Protein AF-A0A925ZXI9-F1 (afdb_monomer)

Structure (mmCIF, N/CA/C/O backbone):
data_AF-A0A925ZXI9-F1
#
_entry.id   AF-A0A925ZXI9-F1
#
loop_
_atom_site.group_PDB
_atom_site.id
_atom_site.type_symbol
_atom_site.label_atom_id
_atom_site.label_alt_id
_atom_site.label_comp_id
_atom_site.label_asym_id
_atom_site.label_entity_id
_atom_site.label_seq_id
_atom_site.pdbx_PDB_ins_code
_atom_site.Cartn_x
_atom_site.Cartn_y
_atom_site.Cartn_z
_atom_site.occupancy
_atom_site.B_iso_or_equiv
_atom_site.auth_seq_id
_atom_site.auth_comp_id
_atom_site.auth_asym_id
_atom_site.auth_atom_id
_atom_site.pdbx_PDB_model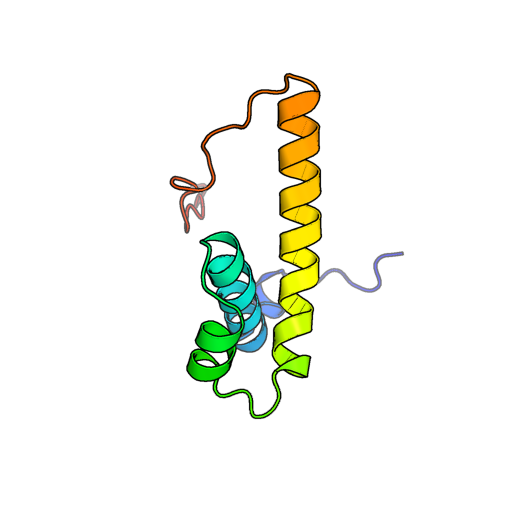_num
ATOM 1 N N . MET A 1 1 ? 12.825 16.135 11.310 1.00 46.22 1 MET A N 1
ATOM 2 C CA . MET A 1 1 ? 13.947 16.372 10.372 1.00 46.22 1 MET A CA 1
ATOM 3 C C . MET A 1 1 ? 13.515 15.928 8.978 1.00 46.22 1 MET A C 1
ATOM 5 O O . MET A 1 1 ? 13.447 14.729 8.735 1.00 46.22 1 MET A O 1
ATOM 9 N N . VAL A 1 2 ? 13.157 16.865 8.095 1.00 72.44 2 VAL A N 1
ATOM 10 C CA . VAL A 1 2 ? 12.865 16.577 6.677 1.00 72.44 2 VAL A CA 1
ATOM 11 C C . VAL A 1 2 ? 14.178 16.708 5.912 1.00 72.44 2 VAL A C 1
ATOM 13 O O . VAL A 1 2 ? 14.817 17.751 5.990 1.00 72.44 2 VAL A O 1
ATOM 16 N N . LYS A 1 3 ? 14.615 15.630 5.251 1.00 73.00 3 LYS A N 1
ATOM 17 C CA . LYS A 1 3 ? 15.956 15.550 4.649 1.00 73.00 3 LYS A CA 1
ATOM 18 C C . LYS A 1 3 ? 16.092 16.371 3.359 1.00 73.00 3 LYS A C 1
ATOM 20 O O . LYS A 1 3 ? 17.194 16.814 3.074 1.00 73.00 3 LYS A O 1
ATOM 25 N N . GLN A 1 4 ? 14.996 16.603 2.627 1.00 80.31 4 GLN A N 1
ATOM 26 C CA . GLN A 1 4 ? 14.931 17.473 1.445 1.00 80.31 4 GLN A CA 1
ATOM 27 C C . GLN A 1 4 ? 13.463 17.684 1.038 1.00 80.31 4 GLN A C 1
ATOM 29 O O . GLN A 1 4 ? 12.679 16.736 1.105 1.00 80.31 4 GLN A O 1
ATOM 34 N N . GLN A 1 5 ? 13.078 18.896 0.628 1.00 78.88 5 GLN A N 1
ATOM 35 C CA . GLN A 1 5 ? 11.775 19.142 0.000 1.00 78.88 5 GLN A CA 1
ATOM 36 C C . GLN A 1 5 ? 11.920 18.994 -1.515 1.00 78.88 5 GLN A C 1
ATOM 38 O O . GLN A 1 5 ? 12.677 19.731 -2.140 1.00 78.88 5 GLN A O 1
ATOM 43 N N . VAL A 1 6 ? 11.210 18.020 -2.081 1.00 84.50 6 VAL A N 1
ATOM 44 C CA . VAL A 1 6 ? 11.118 17.769 -3.525 1.00 84.50 6 VAL A CA 1
ATOM 45 C C . VAL A 1 6 ? 9.659 17.878 -3.958 1.00 84.50 6 VAL A C 1
ATOM 47 O O . VAL A 1 6 ? 8.761 17.560 -3.164 1.00 84.50 6 VAL A O 1
ATOM 50 N N . PRO A 1 7 ? 9.383 18.339 -5.185 1.00 87.12 7 PRO A N 1
ATOM 51 C CA . PRO A 1 7 ? 8.016 18.426 -5.662 1.00 87.12 7 PRO A CA 1
ATOM 52 C C . PRO A 1 7 ? 7.402 17.022 -5.799 1.00 87.12 7 PRO A C 1
ATOM 54 O O . PRO A 1 7 ? 8.030 16.075 -6.269 1.00 87.12 7 PRO A O 1
ATOM 57 N N . LYS A 1 8 ? 6.142 16.877 -5.369 1.00 80.56 8 LYS A N 1
ATOM 58 C CA . LYS A 1 8 ? 5.471 15.573 -5.192 1.00 80.56 8 LYS A CA 1
ATOM 59 C C . LYS A 1 8 ? 5.487 14.695 -6.447 1.00 80.56 8 LYS A C 1
ATOM 61 O O . LYS A 1 8 ? 5.598 13.478 -6.322 1.00 80.56 8 LYS A O 1
ATOM 66 N N . TYR A 1 9 ? 5.366 15.297 -7.630 1.00 85.88 9 TYR A N 1
ATOM 67 C CA . TYR A 1 9 ? 5.295 14.571 -8.900 1.00 85.88 9 TYR A CA 1
ATOM 68 C C . TYR A 1 9 ? 6.569 13.770 -9.205 1.00 85.88 9 TYR A C 1
ATOM 70 O O . TYR A 1 9 ? 6.477 12.744 -9.868 1.00 85.88 9 TYR A O 1
ATOM 78 N N . GLU A 1 10 ? 7.728 14.159 -8.667 1.00 84.69 10 GLU A N 1
ATOM 79 C CA . GLU A 1 10 ? 8.985 13.418 -8.858 1.00 84.69 10 GLU A CA 1
ATOM 80 C C . GLU A 1 10 ? 9.002 12.077 -8.109 1.00 84.69 10 GLU A C 1
ATOM 82 O O . GLU A 1 10 ? 9.709 11.153 -8.498 1.00 84.69 10 GLU A O 1
ATOM 87 N N . MET A 1 11 ? 8.193 11.936 -7.053 1.00 83.31 11 MET A N 1
ATOM 88 C CA . MET A 1 11 ? 8.083 10.697 -6.271 1.00 83.31 11 MET A CA 1
ATOM 89 C C . MET A 1 11 ? 6.993 9.745 -6.791 1.00 83.31 11 MET A C 1
ATOM 91 O O . MET A 1 11 ? 6.889 8.598 -6.340 1.00 83.31 11 MET A O 1
ATOM 95 N N . VAL A 1 12 ? 6.147 10.201 -7.718 1.00 88.50 12 VAL A N 1
ATOM 96 C CA . VAL A 1 12 ? 5.073 9.385 -8.293 1.00 88.50 12 VAL A CA 1
ATOM 97 C C . VAL A 1 12 ? 5.649 8.560 -9.437 1.00 88.50 12 VAL A C 1
ATOM 99 O O . VAL A 1 12 ? 5.877 9.050 -10.536 1.00 88.50 12 VAL A O 1
ATOM 102 N N . THR A 1 13 ? 5.874 7.275 -9.172 1.00 91.88 13 THR A N 1
ATOM 103 C CA . THR A 1 13 ? 6.395 6.320 -10.156 1.00 91.88 13 THR A CA 1
ATOM 104 C C . THR A 1 13 ? 5.366 5.232 -10.462 1.00 91.88 13 THR A C 1
ATOM 106 O O . THR A 1 13 ? 4.368 5.075 -9.752 1.00 91.88 13 THR A O 1
ATOM 109 N N . MET A 1 14 ? 5.635 4.402 -11.476 1.00 92.88 14 MET A N 1
ATOM 110 C CA . MET A 1 14 ? 4.820 3.211 -11.768 1.00 92.88 14 MET A CA 1
ATOM 111 C C . MET A 1 14 ? 4.737 2.253 -10.574 1.00 92.88 14 MET A C 1
ATOM 113 O O . MET A 1 14 ? 3.720 1.594 -10.360 1.00 92.88 14 MET A O 1
ATOM 117 N N . HIS A 1 15 ? 5.786 2.207 -9.749 1.00 90.00 15 HIS A N 1
ATOM 118 C CA . HIS A 1 15 ? 5.777 1.423 -8.522 1.00 90.00 15 HIS A CA 1
ATOM 119 C C . HIS A 1 15 ? 4.767 1.983 -7.510 1.00 90.00 15 HIS A C 1
ATOM 121 O O . HIS A 1 15 ? 3.988 1.220 -6.944 1.00 90.00 15 HIS A O 1
ATOM 127 N N . THR A 1 16 ? 4.702 3.309 -7.351 1.00 89.81 16 THR A N 1
ATOM 128 C CA . THR A 1 16 ? 3.710 3.999 -6.507 1.00 89.81 16 THR A CA 1
ATOM 129 C C . THR A 1 16 ? 2.279 3.707 -6.969 1.00 89.81 16 THR A C 1
ATOM 131 O O . THR A 1 16 ? 1.409 3.400 -6.151 1.00 89.81 16 THR A O 1
ATOM 134 N N . ALA A 1 17 ? 2.033 3.729 -8.282 1.00 90.69 17 ALA A N 1
ATOM 135 C CA . ALA A 1 17 ? 0.734 3.371 -8.854 1.00 90.69 17 ALA A CA 1
ATOM 136 C C . ALA A 1 17 ? 0.367 1.903 -8.570 1.00 90.69 17 ALA A C 1
ATOM 138 O O . ALA A 1 17 ? -0.757 1.611 -8.165 1.00 90.69 17 ALA A O 1
ATOM 139 N N . ARG A 1 18 ? 1.330 0.980 -8.696 1.00 91.31 18 ARG A N 1
ATOM 140 C CA . ARG A 1 18 ? 1.142 -0.445 -8.383 1.00 91.31 18 ARG A CA 1
ATOM 141 C C . ARG A 1 18 ? 0.793 -0.683 -6.912 1.00 91.31 18 ARG A C 1
ATOM 143 O O . ARG A 1 18 ? -0.117 -1.459 -6.629 1.00 91.31 18 ARG A O 1
ATOM 150 N N . HIS A 1 19 ? 1.475 0.001 -5.992 1.00 91.19 19 HIS A N 1
ATOM 151 C CA . HIS A 1 19 ? 1.153 -0.021 -4.558 1.00 91.19 19 HIS A CA 1
ATOM 152 C C . HIS A 1 19 ? -0.257 0.503 -4.292 1.00 91.19 19 HIS A C 1
ATOM 154 O O . HIS A 1 19 ? -1.025 -0.112 -3.559 1.00 91.19 19 HIS A O 1
ATOM 160 N N . THR A 1 20 ? -0.620 1.606 -4.948 1.00 91.00 20 THR A N 1
ATOM 161 C CA . THR A 1 20 ? -1.951 2.213 -4.823 1.00 91.00 20 THR A CA 1
ATOM 162 C C . THR A 1 20 ? -3.038 1.249 -5.297 1.00 91.00 20 THR A C 1
ATOM 164 O O . THR A 1 20 ? -4.030 1.048 -4.601 1.00 91.00 20 THR A O 1
ATOM 167 N N . PHE A 1 21 ? -2.837 0.591 -6.442 1.00 92.69 21 PHE A N 1
ATOM 168 C CA . PHE A 1 21 ? -3.757 -0.421 -6.961 1.00 92.69 21 PHE A CA 1
ATOM 169 C C . PHE A 1 21 ? -3.946 -1.594 -5.989 1.00 92.69 21 PHE A C 1
ATOM 171 O O . PHE A 1 21 ? -5.081 -2.008 -5.750 1.00 92.69 21 PHE A O 1
ATOM 178 N N . ALA A 1 22 ? -2.857 -2.105 -5.407 1.00 91.56 22 ALA A N 1
ATOM 179 C CA . ALA A 1 22 ? -2.901 -3.224 -4.472 1.00 91.56 22 ALA A CA 1
ATOM 180 C C . ALA A 1 22 ? -3.732 -2.894 -3.225 1.00 91.56 22 ALA A C 1
ATOM 182 O O . ALA A 1 22 ? -4.703 -3.590 -2.925 1.00 91.56 22 ALA A O 1
ATOM 183 N N . THR A 1 23 ? -3.410 -1.788 -2.550 1.00 90.31 23 THR A N 1
ATOM 184 C CA . THR A 1 23 ? -4.111 -1.355 -1.334 1.00 90.31 23 THR A CA 1
ATOM 185 C C . THR A 1 23 ? -5.581 -1.052 -1.614 1.00 90.31 23 THR A C 1
ATOM 187 O O . THR A 1 23 ? -6.458 -1.536 -0.902 1.00 90.31 23 THR A O 1
ATOM 190 N N . GLN A 1 24 ? -5.877 -0.323 -2.695 1.00 90.44 24 GLN A N 1
ATOM 191 C CA . GLN A 1 24 ? -7.254 0.022 -3.058 1.00 90.44 24 GLN A CA 1
ATOM 192 C C . GLN A 1 24 ? -8.095 -1.203 -3.438 1.00 90.44 24 GLN A C 1
ATOM 194 O O . GLN A 1 24 ? -9.295 -1.223 -3.175 1.00 90.44 24 GLN A O 1
ATOM 199 N N . SER A 1 25 ? -7.495 -2.221 -4.059 1.00 90.75 25 SER A N 1
ATOM 200 C CA . SER A 1 25 ? -8.204 -3.458 -4.403 1.00 90.75 25 SER A CA 1
ATOM 201 C C . SER A 1 25 ? -8.581 -4.248 -3.152 1.00 90.75 25 SER A C 1
ATOM 203 O O . SER A 1 25 ? -9.715 -4.713 -3.047 1.00 90.75 25 SER A O 1
ATOM 205 N N . LEU A 1 26 ? -7.674 -4.345 -2.175 1.00 89.25 26 LEU A N 1
ATOM 206 C CA . LEU A 1 26 ? -7.964 -5.003 -0.899 1.00 89.25 26 LEU A CA 1
ATOM 207 C C . LEU A 1 26 ? -9.005 -4.237 -0.075 1.00 89.25 26 LEU A C 1
ATOM 209 O O . LEU A 1 26 ? -9.910 -4.856 0.477 1.00 89.25 26 LEU A O 1
ATOM 213 N N . LEU A 1 27 ? -8.932 -2.901 -0.039 1.00 85.44 27 LEU A N 1
ATOM 214 C CA . LEU A 1 27 ? -9.935 -2.065 0.637 1.00 85.44 27 LEU A CA 1
ATOM 215 C C . LEU A 1 27 ? -11.336 -2.230 0.035 1.00 85.44 27 LEU A C 1
ATOM 217 O O . LEU A 1 27 ? -12.329 -2.147 0.749 1.00 85.44 27 LEU A O 1
ATOM 221 N N . ARG A 1 28 ? -11.421 -2.515 -1.270 1.00 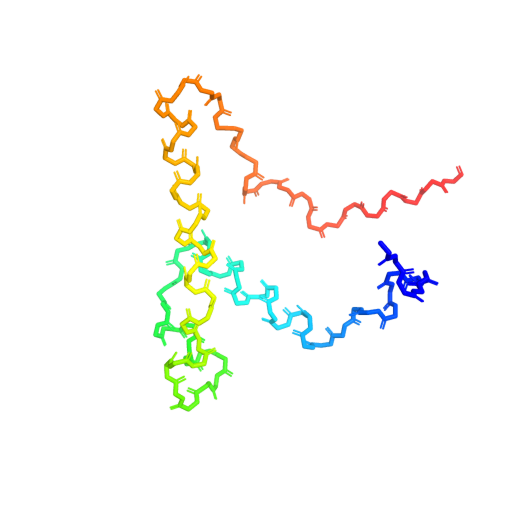85.75 28 ARG A N 1
ATOM 222 C CA . ARG A 1 28 ? -12.674 -2.845 -1.966 1.00 85.75 28 ARG A CA 1
ATOM 223 C C . ARG A 1 28 ? -13.108 -4.307 -1.805 1.00 85.75 28 ARG A C 1
ATOM 225 O O . ARG A 1 28 ? -14.069 -4.721 -2.444 1.00 85.75 28 ARG A O 1
ATOM 232 N N . GLY A 1 29 ? -12.422 -5.086 -0.969 1.00 84.38 29 GLY A N 1
ATOM 233 C CA . GLY A 1 29 ? -12.791 -6.464 -0.648 1.00 84.38 29 GLY A CA 1
ATOM 234 C C . GLY A 1 29 ? -12.250 -7.522 -1.612 1.00 84.38 29 GLY A C 1
ATOM 235 O O . GLY A 1 29 ? -12.720 -8.657 -1.585 1.00 84.38 29 GLY A O 1
ATOM 236 N N . MET A 1 30 ? -11.270 -7.198 -2.465 1.00 89.44 30 MET A N 1
ATOM 237 C CA . MET A 1 30 ? -10.615 -8.213 -3.295 1.00 89.44 30 MET A CA 1
ATOM 238 C C . MET A 1 30 ? -9.835 -9.206 -2.411 1.00 89.44 30 MET A C 1
ATOM 240 O O . MET A 1 30 ? -9.014 -8.771 -1.602 1.00 89.44 30 MET A O 1
ATOM 244 N N . PRO A 1 31 ? -10.002 -10.530 -2.589 1.00 89.62 31 PRO A N 1
ATOM 245 C CA . PRO A 1 31 ? -9.197 -11.514 -1.873 1.00 89.62 31 PRO A CA 1
ATOM 246 C C . PRO A 1 31 ? -7.707 -11.400 -2.223 1.00 89.62 31 PRO A C 1
ATOM 248 O O . PRO A 1 31 ? -7.340 -11.241 -3.391 1.00 89.62 31 PRO A O 1
ATOM 251 N N . VAL A 1 32 ? -6.832 -11.555 -1.225 1.00 90.12 32 VAL A N 1
ATOM 252 C CA . VAL A 1 32 ? -5.373 -11.400 -1.394 1.00 90.12 32 VAL A CA 1
ATOM 253 C C . VAL A 1 32 ? -4.772 -12.376 -2.415 1.00 90.12 32 VAL A C 1
ATOM 255 O O . VAL A 1 32 ? -3.841 -12.023 -3.135 1.00 90.12 32 VAL A O 1
ATOM 258 N N . GLU A 1 33 ? -5.335 -13.578 -2.544 1.00 91.12 33 GLU A N 1
ATOM 259 C CA . GLU A 1 33 ? -4.914 -14.592 -3.521 1.00 91.12 33 GLU A CA 1
ATOM 260 C C . GLU A 1 33 ? -5.242 -14.185 -4.963 1.00 91.12 33 GLU A C 1
ATOM 262 O O . GLU A 1 33 ? -4.464 -14.431 -5.889 1.00 91.12 33 GLU A O 1
ATOM 267 N N . VAL A 1 34 ? -6.393 -13.536 -5.162 1.00 92.44 34 VAL A N 1
ATOM 268 C CA . VAL A 1 34 ? -6.803 -12.999 -6.465 1.00 92.44 34 VAL A CA 1
ATOM 269 C C . VAL A 1 34 ? -5.886 -11.841 -6.832 1.00 92.44 34 VAL A C 1
ATOM 271 O O . VAL A 1 34 ? -5.333 -11.819 -7.932 1.00 92.44 34 VAL A O 1
ATOM 274 N N . LEU A 1 35 ? -5.639 -10.935 -5.884 1.00 92.81 35 LEU A N 1
ATOM 275 C CA . LEU A 1 35 ? -4.719 -9.822 -6.084 1.00 92.81 35 LEU A CA 1
ATOM 276 C C . LEU A 1 35 ? -3.298 -10.305 -6.413 1.00 92.81 35 LEU A C 1
ATOM 278 O O . LEU A 1 35 ? -2.668 -9.773 -7.326 1.00 92.81 35 LEU A O 1
ATOM 282 N N . GLN A 1 36 ? -2.804 -11.344 -5.734 1.00 94.25 36 GLN A N 1
ATOM 283 C CA . GLN A 1 36 ? -1.497 -11.944 -6.018 1.00 94.25 36 GLN A CA 1
ATOM 284 C C . GLN A 1 36 ? -1.393 -12.394 -7.484 1.00 94.25 36 GLN A C 1
ATOM 286 O O . GLN A 1 36 ? -0.389 -12.105 -8.143 1.00 94.25 36 GLN A O 1
ATOM 291 N N . LYS A 1 37 ? -2.427 -13.078 -7.998 1.00 93.62 37 LYS A N 1
ATOM 292 C CA . LYS A 1 37 ? -2.485 -13.537 -9.395 1.00 93.62 37 LYS A CA 1
ATOM 293 C C . LYS A 1 37 ? -2.516 -12.362 -10.369 1.00 93.62 37 LYS A C 1
ATOM 295 O O . LYS A 1 37 ? -1.744 -12.355 -11.322 1.00 93.62 37 LYS A O 1
ATOM 300 N N . VAL A 1 38 ? -3.338 -11.347 -10.095 1.00 93.25 38 VAL A 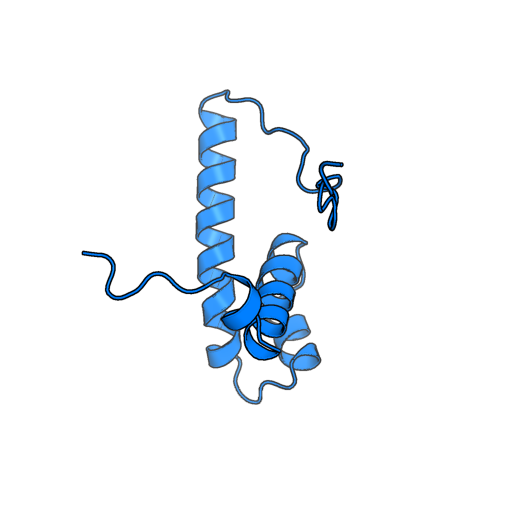N 1
ATOM 301 C CA . VAL A 1 38 ? -3.439 -10.126 -10.918 1.00 93.25 38 VAL A CA 1
ATOM 302 C C . VAL A 1 38 ? -2.107 -9.370 -10.971 1.00 93.25 38 VAL A C 1
ATOM 304 O O . VAL A 1 38 ? -1.713 -8.873 -12.021 1.00 93.25 38 VAL A O 1
ATOM 307 N N . MET A 1 39 ? -1.378 -9.310 -9.857 1.00 92.31 39 MET A N 1
ATOM 308 C CA . MET A 1 39 ? -0.083 -8.629 -9.778 1.00 92.31 39 MET A CA 1
ATOM 309 C C . MET A 1 39 ? 1.093 -9.463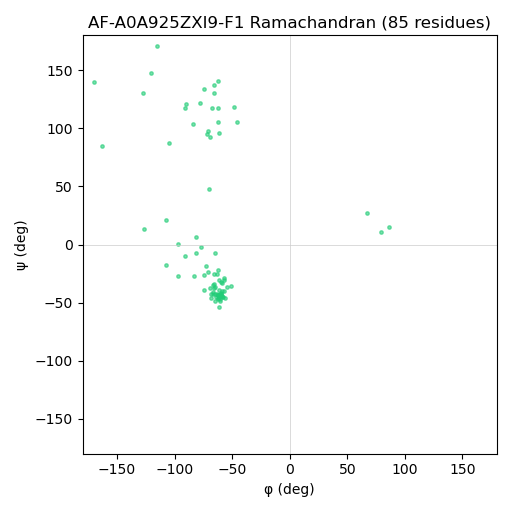 -10.303 1.00 92.31 39 MET A C 1
ATOM 311 O O . MET A 1 39 ? 2.208 -8.936 -10.366 1.00 92.31 39 MET A O 1
ATOM 315 N N . GLY A 1 40 ? 0.880 -10.740 -10.637 1.00 92.50 40 GLY A N 1
ATOM 316 C CA . GLY A 1 40 ? 1.928 -11.654 -11.099 1.00 92.50 40 GLY A CA 1
ATOM 317 C C . GLY A 1 40 ? 2.963 -12.005 -10.024 1.00 92.50 40 GLY A C 1
ATOM 318 O O . GLY A 1 40 ? 4.122 -12.274 -10.337 1.00 92.50 40 GLY A O 1
ATOM 319 N N . HIS A 1 41 ? 2.594 -11.961 -8.742 1.00 93.62 41 HIS A N 1
ATOM 320 C CA . HIS A 1 41 ? 3.520 -12.276 -7.656 1.00 93.62 41 HIS A CA 1
ATOM 321 C C . HIS A 1 41 ? 3.714 -13.788 -7.501 1.00 93.62 41 HIS A C 1
ATOM 323 O O . HIS A 1 41 ? 2.775 -14.521 -7.198 1.00 93.62 41 HIS A O 1
ATOM 329 N N . ALA A 1 42 ? 4.960 -14.255 -7.606 1.00 90.62 42 ALA A N 1
ATOM 330 C CA . ALA A 1 42 ? 5.299 -15.671 -7.432 1.00 90.62 42 ALA A CA 1
ATOM 331 C C . ALA A 1 42 ? 5.072 -16.190 -5.997 1.00 90.62 42 ALA A C 1
ATOM 333 O O . ALA A 1 42 ? 4.868 -17.382 -5.795 1.00 90.62 42 ALA A O 1
ATOM 334 N N . ARG A 1 43 ? 5.113 -15.307 -4.989 1.00 89.81 43 ARG A N 1
ATOM 335 C CA . ARG A 1 43 ? 4.945 -15.663 -3.572 1.00 89.81 43 ARG A CA 1
ATOM 336 C C . ARG A 1 43 ? 3.871 -14.803 -2.923 1.00 89.81 43 ARG A C 1
ATOM 338 O O . ARG A 1 43 ? 3.965 -13.574 -2.963 1.00 89.81 43 ARG A O 1
ATOM 345 N N . LEU A 1 44 ? 2.934 -15.438 -2.221 1.00 88.38 44 LEU A N 1
ATOM 346 C CA . LEU A 1 44 ? 1.864 -14.749 -1.493 1.00 88.38 44 LEU A CA 1
ATOM 347 C C . LEU A 1 44 ? 2.409 -13.768 -0.438 1.00 88.38 44 LEU A C 1
ATOM 349 O O . LEU A 1 44 ? 1.869 -12.678 -0.275 1.00 88.38 44 LEU A O 1
ATOM 353 N N . GLN A 1 45 ? 3.550 -14.091 0.183 1.00 88.75 45 GLN A N 1
ATOM 354 C CA . GLN A 1 45 ? 4.245 -13.237 1.161 1.00 88.75 45 GLN A CA 1
ATOM 355 C C . GLN A 1 45 ? 4.483 -11.801 0.669 1.00 88.75 45 GLN A C 1
ATOM 357 O O . GLN A 1 45 ? 4.358 -10.859 1.443 1.00 88.75 45 GLN A O 1
ATOM 362 N N . THR A 1 46 ? 4.764 -11.616 -0.625 1.00 88.19 46 THR A N 1
ATOM 363 C CA . THR A 1 46 ? 4.989 -10.279 -1.210 1.00 88.19 46 THR A CA 1
ATOM 364 C C . THR A 1 46 ? 3.710 -9.454 -1.357 1.00 88.19 46 THR A C 1
ATOM 366 O O . THR A 1 46 ? 3.784 -8.238 -1.485 1.00 88.19 46 THR A O 1
ATOM 369 N N . THR A 1 47 ? 2.540 -10.098 -1.322 1.00 91.38 47 THR A N 1
ATOM 370 C CA . THR A 1 47 ? 1.223 -9.439 -1.385 1.00 91.38 47 THR A CA 1
ATOM 371 C C . THR A 1 47 ? 0.639 -9.237 0.017 1.00 91.38 47 THR A C 1
ATOM 373 O O . THR A 1 47 ? -0.083 -8.274 0.252 1.00 91.38 47 THR A O 1
ATOM 376 N N . LEU A 1 48 ? 1.001 -10.085 0.986 1.00 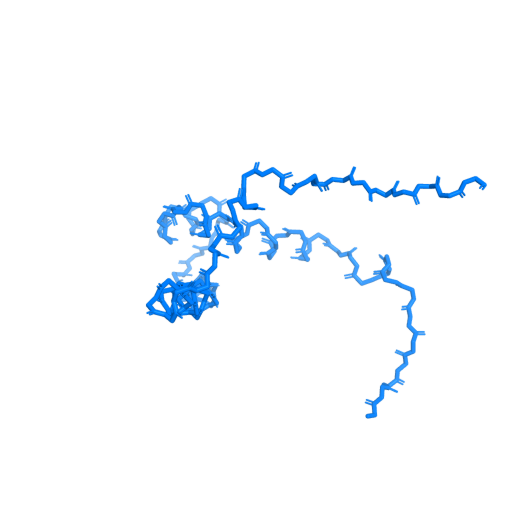89.38 48 LEU A N 1
ATOM 377 C CA . LEU A 1 48 ? 0.535 -9.975 2.375 1.00 89.38 48 LEU A CA 1
ATOM 378 C C . LEU A 1 48 ? 0.964 -8.674 3.073 1.00 89.38 48 LEU A C 1
ATOM 380 O O . LEU A 1 48 ? 0.287 -8.244 4.003 1.00 89.38 48 LEU A O 1
ATOM 384 N N . ILE A 1 49 ? 2.016 -7.997 2.597 1.00 87.88 49 ILE A N 1
ATOM 385 C CA . ILE A 1 49 ? 2.412 -6.673 3.111 1.00 87.88 49 ILE A CA 1
ATOM 386 C C . ILE A 1 49 ? 1.281 -5.634 3.011 1.00 87.88 49 ILE A C 1
ATOM 388 O O . ILE A 1 49 ? 1.217 -4.728 3.837 1.00 87.88 49 ILE A O 1
ATOM 392 N N . TYR A 1 50 ? 0.375 -5.777 2.035 1.00 85.19 50 TYR A N 1
ATOM 393 C CA . TYR A 1 50 ? -0.764 -4.875 1.847 1.00 85.19 50 TYR A CA 1
ATOM 394 C C . TYR A 1 50 ? -1.952 -5.232 2.746 1.00 85.19 50 TYR A C 1
ATOM 396 O O . TYR A 1 50 ? -2.734 -4.354 3.101 1.00 85.19 50 TYR A O 1
ATOM 404 N N . ALA A 1 51 ? -2.087 -6.504 3.137 1.00 84.50 51 ALA A N 1
ATOM 405 C CA . ALA A 1 51 ? -3.206 -6.977 3.951 1.00 84.50 51 ALA A CA 1
ATOM 406 C C . ALA A 1 51 ? -3.193 -6.358 5.356 1.00 84.50 51 ALA A C 1
ATOM 408 O O . ALA A 1 51 ? -4.240 -5.965 5.858 1.00 84.50 51 ALA A O 1
ATOM 409 N N . LYS A 1 52 ? -2.004 -6.172 5.942 1.00 83.88 52 LYS A N 1
ATOM 410 C CA . LYS A 1 52 ? -1.848 -5.525 7.252 1.00 83.88 52 LYS A CA 1
ATOM 411 C C . LYS A 1 52 ? -2.404 -4.096 7.275 1.00 83.88 52 LYS A C 1
ATOM 413 O O . LYS A 1 52 ? -3.063 -3.699 8.223 1.00 83.88 52 LYS A O 1
ATOM 418 N N . ILE A 1 53 ? -2.177 -3.340 6.200 1.00 79.19 53 ILE A N 1
ATOM 419 C CA . ILE A 1 53 ? -2.656 -1.954 6.076 1.00 79.19 53 ILE A CA 1
ATOM 420 C C . ILE A 1 53 ? -4.192 -1.913 6.055 1.00 79.19 53 ILE A C 1
ATOM 422 O O . ILE A 1 53 ? -4.807 -0.999 6.598 1.00 79.19 53 ILE A O 1
ATOM 426 N N . VAL A 1 54 ? -4.814 -2.912 5.428 1.00 78.31 54 VAL A N 1
ATOM 427 C CA . VAL A 1 54 ? -6.274 -3.033 5.325 1.00 78.31 54 VAL A CA 1
ATOM 428 C C . VAL A 1 54 ? -6.880 -3.469 6.655 1.00 78.31 54 VAL A C 1
ATOM 430 O O . VAL A 1 54 ? -7.917 -2.940 7.037 1.00 78.31 54 VAL A O 1
ATOM 433 N N . GLU A 1 55 ? -6.226 -4.379 7.377 1.00 80.88 55 GLU A N 1
ATOM 434 C CA . GLU A 1 55 ? -6.628 -4.788 8.726 1.00 80.88 55 GLU A CA 1
ATOM 435 C C . GLU A 1 55 ? -6.605 -3.593 9.691 1.00 80.88 55 GLU A C 1
ATOM 437 O O . GLU A 1 55 ? -7.610 -3.307 10.341 1.00 80.88 55 GLU A O 1
ATOM 442 N N . ASP A 1 56 ? -5.518 -2.814 9.699 1.00 82.50 56 ASP A N 1
ATOM 443 C CA . ASP A 1 56 ? -5.420 -1.590 10.504 1.00 82.50 56 ASP A CA 1
ATOM 444 C C . ASP A 1 56 ? -6.554 -0.604 10.173 1.00 82.50 56 ASP A C 1
ATOM 446 O O . ASP A 1 56 ? -7.143 0.008 11.069 1.00 82.50 56 ASP A O 1
ATOM 450 N N . PHE A 1 57 ? -6.896 -0.472 8.887 1.00 79.00 57 PHE A N 1
ATOM 451 C CA . PHE A 1 57 ? -8.013 0.353 8.437 1.00 79.00 57 PHE A CA 1
ATOM 452 C C . PHE A 1 57 ? -9.363 -0.184 8.940 1.00 79.00 57 PHE A C 1
ATOM 454 O O . PHE A 1 57 ? -10.138 0.568 9.527 1.00 79.00 57 PHE A O 1
ATOM 461 N N . GLN A 1 58 ? -9.630 -1.484 8.786 1.00 80.00 58 GLN A N 1
ATOM 462 C CA . GLN A 1 58 ? -10.861 -2.129 9.257 1.00 80.00 58 GLN A CA 1
ATOM 463 C C . GLN A 1 58 ? -11.040 -1.993 10.772 1.00 80.00 58 GLN A C 1
ATOM 465 O O . GLN A 1 58 ? -12.134 -1.665 11.233 1.00 80.00 58 GLN A O 1
ATOM 470 N N . HIS A 1 59 ? -9.969 -2.179 11.547 1.00 83.00 59 HIS A N 1
ATOM 471 C CA . HIS A 1 59 ? -9.977 -2.000 12.998 1.00 83.00 59 HIS A CA 1
ATOM 472 C C . HIS A 1 59 ? -10.309 -0.557 13.396 1.00 83.00 59 HIS A C 1
ATOM 474 O O . HIS A 1 59 ? -11.114 -0.333 14.303 1.00 83.00 59 HIS A O 1
ATOM 480 N N . GLN A 1 60 ? -9.727 0.432 12.711 1.00 81.56 60 GLN A N 1
ATOM 481 C CA . GLN A 1 60 ? -10.035 1.845 12.947 1.00 81.56 60 GLN A CA 1
ATOM 482 C C . GLN A 1 60 ? -11.484 2.177 12.591 1.00 81.56 60 GLN A C 1
ATOM 484 O O . GLN A 1 60 ? -12.154 2.872 13.355 1.00 81.56 60 GLN A O 1
ATOM 489 N N . THR A 1 61 ? -11.988 1.665 11.467 1.00 80.44 61 THR A N 1
ATOM 490 C CA . THR A 1 61 ? -13.387 1.839 11.065 1.00 80.44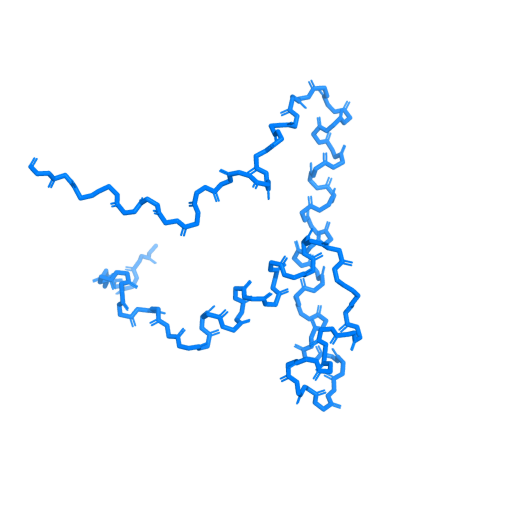 61 THR A CA 1
ATOM 491 C C . THR A 1 61 ? -14.337 1.212 12.081 1.00 80.44 61 THR A C 1
ATOM 493 O O . THR A 1 61 ? -15.272 1.879 12.516 1.00 80.44 61 THR A O 1
ATOM 496 N N . MET A 1 62 ? -14.074 -0.024 12.518 1.00 83.31 62 MET A N 1
ATOM 497 C CA . MET A 1 62 ? -14.877 -0.713 13.535 1.00 83.31 62 MET A CA 1
ATOM 498 C C . MET A 1 62 ? -14.924 0.076 14.845 1.00 83.31 62 MET A C 1
ATOM 500 O O . MET A 1 62 ? -15.996 0.261 15.416 1.00 83.31 62 MET A O 1
ATOM 504 N N . ARG A 1 63 ? -13.772 0.585 15.296 1.00 86.31 63 ARG A N 1
ATOM 505 C CA . ARG A 1 63 ? -13.681 1.413 16.500 1.00 86.31 63 ARG A CA 1
ATOM 506 C C . ARG A 1 63 ? -14.518 2.686 16.386 1.00 86.31 63 ARG A C 1
ATOM 508 O O . ARG A 1 63 ? -15.290 2.972 17.286 1.00 86.31 63 ARG A O 1
ATOM 515 N N . ARG A 1 64 ? -14.424 3.404 15.264 1.00 82.25 64 ARG A N 1
ATOM 516 C CA . ARG A 1 64 ? -15.212 4.629 15.029 1.00 82.25 64 ARG A CA 1
ATOM 517 C C . ARG A 1 64 ? -16.716 4.373 15.060 1.00 82.25 64 ARG A C 1
ATOM 519 O O . ARG A 1 64 ? -17.439 5.144 15.676 1.00 82.25 64 ARG A O 1
ATOM 526 N N . ILE A 1 65 ? -17.165 3.278 14.438 1.00 85.19 65 ILE A N 1
ATOM 527 C CA . ILE A 1 65 ? -18.575 2.858 14.475 1.00 85.19 65 ILE A CA 1
ATOM 528 C C . ILE A 1 65 ? -19.021 2.626 15.920 1.00 85.19 65 ILE A C 1
ATOM 530 O O . ILE A 1 65 ? -20.096 3.071 16.311 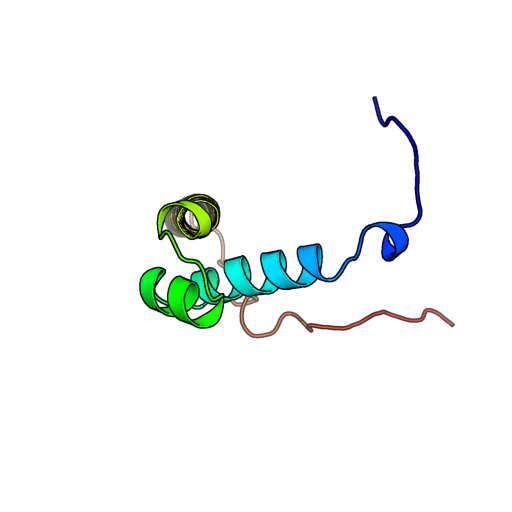1.00 85.19 65 ILE A O 1
ATOM 534 N N . TRP A 1 66 ? -18.194 1.940 16.710 1.00 88.25 66 TRP A N 1
ATOM 535 C CA . TRP A 1 66 ? -18.492 1.649 18.110 1.00 88.25 66 TRP A CA 1
ATOM 536 C C . TRP A 1 66 ? -18.513 2.905 18.990 1.00 88.25 66 TRP A C 1
ATOM 538 O O . TRP A 1 66 ? -19.339 3.012 19.893 1.00 88.25 66 TRP A O 1
ATOM 548 N N . ASP A 1 67 ? -17.650 3.874 18.689 1.00 89.62 67 ASP A N 1
ATOM 549 C CA . ASP A 1 67 ? -17.566 5.161 19.383 1.00 89.62 67 ASP A CA 1
ATOM 550 C C . ASP A 1 67 ? -18.687 6.143 18.958 1.00 89.62 67 ASP A C 1
ATOM 552 O O . ASP A 1 67 ? -18.793 7.235 19.514 1.00 89.62 67 ASP A O 1
ATOM 556 N N . GLY A 1 68 ? -19.556 5.760 18.010 1.00 83.31 68 GLY A N 1
ATOM 557 C CA . GLY A 1 68 ? -20.701 6.563 17.562 1.00 83.31 68 GLY A CA 1
ATOM 558 C C . GLY A 1 68 ? -20.351 7.683 16.577 1.00 83.31 68 GLY A C 1
ATOM 559 O O . GLY A 1 68 ? -21.200 8.523 16.277 1.00 83.31 68 GLY A O 1
ATOM 560 N N . GLU A 1 69 ? -19.125 7.693 16.053 1.00 78.00 69 GLU A N 1
ATOM 561 C CA . GLU A 1 69 ? -18.686 8.659 15.049 1.00 78.00 69 GLU A CA 1
ATOM 562 C C . GLU A 1 69 ? -19.292 8.313 13.679 1.00 78.00 69 GLU A C 1
ATOM 564 O O . GLU A 1 69 ? -19.251 7.148 13.258 1.00 78.00 69 GLU A O 1
ATOM 569 N N . PRO A 1 70 ? -19.842 9.295 12.941 1.00 66.19 70 PRO A N 1
ATOM 570 C CA . PRO A 1 70 ? -20.406 9.038 11.629 1.00 66.19 70 PRO A CA 1
ATOM 571 C C . PRO A 1 70 ? -19.306 8.538 10.693 1.00 66.19 70 PRO A C 1
ATOM 573 O O . PRO A 1 70 ? -18.342 9.240 10.379 1.00 66.19 70 PRO A O 1
ATOM 576 N N . VAL A 1 71 ? -19.464 7.308 10.205 1.00 61.97 71 VAL A N 1
ATOM 577 C CA . VAL A 1 71 ? -18.660 6.817 9.090 1.00 61.97 71 VAL A CA 1
ATOM 578 C C . VAL A 1 71 ? -19.166 7.548 7.861 1.00 61.97 71 VAL A C 1
ATOM 580 O O . VAL A 1 71 ? -20.171 7.159 7.269 1.00 61.97 71 VAL A O 1
ATOM 583 N N . ALA A 1 72 ? -18.502 8.645 7.506 1.00 52.81 72 ALA A N 1
ATOM 584 C CA . ALA A 1 72 ? -18.713 9.279 6.220 1.00 52.81 72 ALA A CA 1
ATOM 585 C C . ALA A 1 72 ? -18.643 8.181 5.149 1.00 52.81 72 ALA A C 1
ATOM 587 O O . ALA A 1 72 ? -17.635 7.480 5.019 1.00 52.81 72 ALA A O 1
ATOM 588 N N . ALA A 1 73 ? -19.742 7.987 4.424 1.00 50.12 73 ALA A N 1
ATOM 589 C CA . ALA A 1 73 ? -19.855 7.051 3.315 1.00 50.12 73 ALA A CA 1
ATOM 590 C C . ALA A 1 73 ? -19.040 7.538 2.097 1.00 50.12 73 ALA A C 1
ATOM 592 O O . ALA A 1 73 ? -19.530 7.567 0.975 1.00 50.12 73 ALA A O 1
ATOM 593 N N . GLU A 1 74 ? -17.788 7.946 2.301 1.00 50.28 74 GLU A N 1
ATOM 594 C CA . GLU A 1 74 ? -16.961 8.651 1.315 1.00 50.28 74 GLU A CA 1
ATOM 595 C C . GLU A 1 74 ? -15.843 7.786 0.719 1.00 50.28 74 GLU A C 1
ATOM 597 O O . GLU A 1 74 ? -14.881 8.296 0.156 1.00 50.28 74 GLU A O 1
ATOM 602 N N . LEU A 1 75 ? -15.957 6.456 0.769 1.00 50.78 75 LEU A N 1
ATOM 603 C CA . LEU A 1 75 ? -15.023 5.573 0.046 1.00 50.78 75 LEU A CA 1
ATOM 604 C C . LEU A 1 75 ? -15.551 5.084 -1.308 1.00 50.78 75 LEU A C 1
ATOM 606 O O . LEU A 1 75 ? -14.833 4.390 -2.030 1.00 50.78 75 LEU A O 1
ATOM 610 N N . ALA A 1 76 ? -16.762 5.500 -1.692 1.00 44.16 76 ALA A N 1
ATOM 611 C CA . ALA A 1 76 ? -17.316 5.256 -3.024 1.00 44.16 76 ALA A CA 1
ATOM 612 C C . ALA A 1 76 ? -17.369 6.510 -3.921 1.00 44.16 76 ALA A C 1
ATOM 614 O O . ALA A 1 76 ? -17.449 6.362 -5.136 1.00 44.16 76 ALA A O 1
ATOM 615 N N . THR A 1 77 ? -17.266 7.723 -3.365 1.00 42.50 77 THR A N 1
ATOM 616 C CA . THR A 1 77 ? -17.397 8.986 -4.124 1.00 42.50 77 THR A CA 1
ATOM 617 C C . THR A 1 77 ? -16.230 9.953 -3.946 1.00 42.50 77 THR A C 1
ATOM 619 O O . THR A 1 77 ? -16.339 11.103 -4.356 1.00 42.50 77 THR A O 1
ATOM 622 N N . ALA A 1 78 ? -15.101 9.513 -3.381 1.00 44.19 78 ALA A N 1
ATOM 623 C CA . ALA A 1 78 ? -13.882 10.310 -3.427 1.00 44.19 78 ALA A CA 1
ATOM 624 C C . ALA A 1 78 ? -13.465 10.476 -4.896 1.00 44.19 78 ALA A C 1
ATOM 626 O O . ALA A 1 78 ? -13.005 9.528 -5.538 1.00 44.19 78 ALA A O 1
ATOM 627 N N . GLU A 1 79 ? -13.688 11.675 -5.425 1.00 45.03 79 GLU A N 1
ATOM 628 C CA . GLU A 1 79 ? -13.263 12.128 -6.739 1.00 45.03 79 GLU A CA 1
ATOM 629 C C . GLU A 1 79 ? -11.800 11.735 -6.963 1.00 45.03 79 GLU A C 1
ATOM 631 O O . GLU A 1 79 ? -10.874 12.312 -6.397 1.00 45.03 79 GLU A O 1
ATOM 636 N N . VAL A 1 80 ? -11.577 10.717 -7.796 1.00 46.50 80 VAL A N 1
ATOM 637 C CA . VAL A 1 80 ? -10.237 10.178 -8.076 1.00 46.50 80 VAL A CA 1
ATOM 638 C C . VAL A 1 80 ? -9.341 11.209 -8.781 1.00 46.50 80 VAL A C 1
ATOM 640 O O . VAL A 1 80 ? -8.142 10.987 -8.920 1.00 46.50 80 VAL A O 1
ATOM 643 N N . CYS A 1 81 ? -9.866 12.366 -9.189 1.00 41.66 81 CYS A N 1
ATOM 644 C CA . CYS A 1 81 ? -9.057 13.454 -9.717 1.00 41.66 81 CYS A CA 1
ATOM 645 C C . CYS A 1 81 ? -9.840 14.779 -9.719 1.00 41.66 81 CYS A C 1
ATOM 647 O O . CYS A 1 81 ? -10.396 15.159 -10.743 1.00 41.66 81 CYS A O 1
ATOM 649 N N . GLN A 1 82 ? -9.860 15.521 -8.612 1.00 41.81 82 GLN A N 1
ATOM 650 C CA . GLN A 1 82 ? -9.909 16.982 -8.718 1.00 41.81 82 GLN A CA 1
ATOM 651 C C . GLN A 1 82 ? -8.523 17.530 -8.389 1.00 41.81 82 GLN A C 1
ATOM 653 O O . GLN A 1 82 ? -8.200 17.883 -7.257 1.00 41.81 82 GLN A O 1
ATOM 658 N N . VAL A 1 83 ? -7.675 17.608 -9.415 1.00 45.59 83 VAL A N 1
ATOM 659 C CA . VAL A 1 83 ? -6.660 18.659 -9.443 1.00 45.59 83 VAL A CA 1
ATOM 660 C C . VAL A 1 83 ? -7.451 19.944 -9.661 1.00 45.59 83 VAL A C 1
ATOM 662 O O . VAL A 1 83 ? -7.784 20.277 -10.795 1.00 45.59 83 VAL A O 1
ATOM 665 N N . MET A 1 84 ? -7.833 20.624 -8.579 1.00 40.88 84 MET A N 1
ATOM 666 C CA . MET A 1 84 ? -8.327 21.995 -8.674 1.00 40.88 84 MET A CA 1
ATOM 667 C C . MET A 1 84 ? -7.193 22.839 -9.259 1.00 40.88 84 MET A C 1
ATOM 669 O O . MET A 1 84 ? -6.268 23.241 -8.554 1.00 40.88 84 MET A O 1
ATOM 673 N N . VAL A 1 85 ? -7.231 23.054 -10.573 1.00 42.50 85 VAL A N 1
ATOM 674 C CA . VAL A 1 85 ? -6.442 24.088 -11.234 1.00 42.50 85 VAL A CA 1
ATOM 675 C C . VAL A 1 85 ? -7.077 25.406 -10.813 1.00 42.50 85 VAL A C 1
ATOM 677 O O . VAL A 1 85 ? -8.123 25.792 -11.329 1.00 42.50 85 VAL A O 1
ATOM 680 N N . ALA A 1 86 ? -6.490 26.047 -9.805 1.00 39.75 86 ALA A N 1
ATOM 681 C CA . ALA A 1 86 ? -6.797 27.433 -9.496 1.00 39.75 86 ALA A CA 1
ATOM 682 C C . ALA A 1 86 ? -6.276 28.296 -10.656 1.00 39.75 86 ALA A C 1
ATOM 684 O O . ALA A 1 86 ? -5.078 28.268 -10.952 1.00 39.75 86 ALA A O 1
ATOM 685 N N . ALA A 1 87 ? -7.202 28.972 -11.336 1.00 37.69 87 ALA A N 1
ATOM 686 C CA . ALA A 1 87 ? -6.924 30.076 -12.249 1.00 37.69 87 ALA A CA 1
ATOM 687 C C . ALA A 1 87 ? -6.663 31.365 -11.460 1.00 37.69 87 ALA A C 1
ATOM 689 O O . ALA A 1 87 ? -7.251 31.502 -10.360 1.00 37.69 87 ALA A O 1
#

pLDDT: mean 78.08, 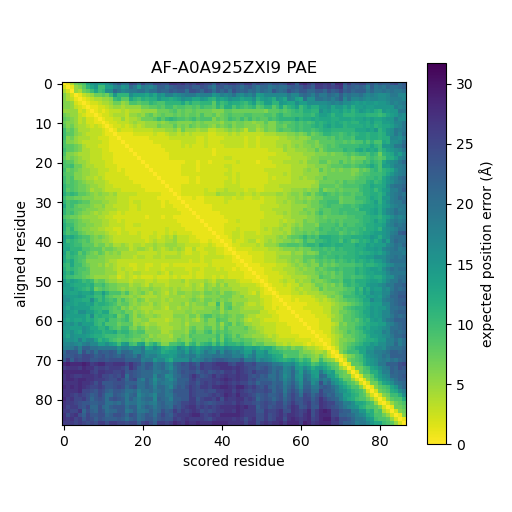std 17.43, range [37.69, 94.25]

Solvent-accessible surface area (backbone atoms only — not comparable to full-atom values): 5653 Å² total; per-residue (Å²): 138,82,93,72,94,71,69,70,72,79,71,65,44,74,66,52,53,53,54,50,52,52,44,54,40,45,69,73,66,48,54,67,70,59,52,24,61,77,70,67,51,93,49,67,74,79,50,49,71,48,50,57,60,44,50,57,48,51,54,51,52,53,49,36,56,73,73,67,47,84,77,74,84,53,88,84,68,63,70,92,74,74,80,78,78,82,127

Sequence (87 aa):
MVKQQVPKYEMVTMHTARHTFATQSLLRGMPVEVLQKVMGHARLQTTLIYAKIVEDFQHQTMRRIWDGEPVAAELATAEVCQVMVAA

Mean predicted aligned error: 10.33 Å

Radius of gyration: 16.52 Å; Cα contacts (8 Å, |Δi|>4): 36; chains: 1; bounding box: 37×46×32 Å

Secondary structure (DSSP, 8-state):
-------GGGG--HHHHHHHHHHHHHHTT--HHHHHHHTT-S-THHHHHHHHHHHHHHHHHHHHHHTT------SS---TT------

Foldseek 3Di:
DDPDDDPPVVVDDPVVVLLVVLLLCVLVPNDLVVSCVVSVPPDSVVSVVSVVVSVVVVVVVVVCVVVVHDPPPCSVPPPPDDPPPDD

Nearest PDB structures (foldseek):
  5jjv-a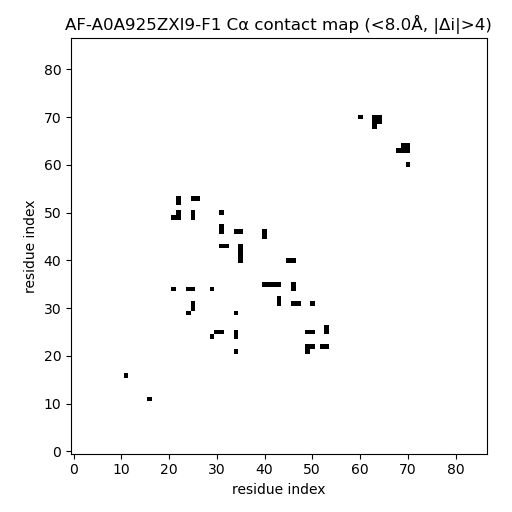ssembly1_A-2  TM=8.136E-01  e=6.695E-01  Helicobacter pylori 26695